Protein AF-A0A4R6S4J4-F1 (afdb_monomer_lite)

Secondary structure (DSSP, 8-state):
--BTTBPPHHHHHHHHHGGGGSPPPHHHHHHHHHHHHHHHHHHHHHHTTS-------

Structure (mmCIF, N/CA/C/O backbone):
data_AF-A0A4R6S4J4-F1
#
_entry.id   AF-A0A4R6S4J4-F1
#
loop_
_atom_site.group_PDB
_atom_site.id
_atom_site.type_symbol
_atom_site.label_atom_id
_atom_site.label_alt_id
_atom_site.label_comp_id
_atom_site.label_asym_id
_atom_site.label_entity_id
_atom_site.label_seq_id
_atom_site.pdbx_PDB_ins_code
_atom_site.Cartn_x
_atom_site.Cartn_y
_atom_site.Cartn_z
_atom_site.occupancy
_atom_site.B_iso_or_equiv
_atom_site.auth_seq_id
_atom_site.auth_comp_id
_atom_site.auth_asym_id
_atom_site.auth_atom_id
_atom_site.pdbx_PDB_model_num
ATOM 1 N N . MET A 1 1 ? 10.636 2.175 -18.066 1.00 55.09 1 MET A N 1
ATOM 2 C CA . MET A 1 1 ? 11.188 1.660 -19.349 1.00 55.09 1 MET A CA 1
ATOM 3 C C . MET A 1 1 ? 12.462 0.859 -19.061 1.00 55.09 1 MET A C 1
ATOM 5 O O . MET A 1 1 ? 13.064 1.129 -18.025 1.00 55.09 1 MET A O 1
ATOM 9 N N . PRO A 1 2 ? 12.858 -0.143 -19.872 1.00 60.97 2 PRO A N 1
ATOM 10 C CA . PRO A 1 2 ? 14.129 -0.845 -19.675 1.00 60.97 2 PRO A CA 1
ATOM 11 C C . PRO A 1 2 ? 15.310 0.085 -19.978 1.00 60.97 2 PRO A C 1
ATOM 13 O O . PRO A 1 2 ? 15.297 0.798 -20.978 1.00 60.97 2 PRO A O 1
ATOM 16 N N . VAL A 1 3 ? 16.324 0.068 -19.113 1.00 64.06 3 VAL A N 1
ATOM 17 C CA . VAL A 1 3 ? 17.592 0.782 -19.316 1.00 64.06 3 VAL A CA 1
ATOM 18 C C . VAL A 1 3 ? 18.635 -0.289 -19.627 1.00 64.06 3 VAL A C 1
ATOM 20 O O . VAL A 1 3 ? 18.810 -1.221 -18.847 1.00 64.06 3 VAL A O 1
ATOM 23 N N . ASN A 1 4 ? 19.290 -0.210 -20.789 1.00 73.81 4 ASN A N 1
ATOM 24 C CA . ASN A 1 4 ? 20.332 -1.159 -21.221 1.00 73.81 4 ASN A CA 1
ATOM 25 C C . ASN A 1 4 ? 19.895 -2.639 -21.276 1.00 73.81 4 ASN A C 1
ATOM 27 O O . ASN A 1 4 ? 20.675 -3.535 -20.969 1.00 73.81 4 ASN A O 1
ATOM 31 N N . GLY A 1 5 ? 18.635 -2.915 -21.632 1.00 72.44 5 GLY A N 1
ATOM 32 C CA . GLY A 1 5 ? 18.108 -4.287 -21.710 1.00 72.44 5 GLY A CA 1
ATOM 33 C C . GLY A 1 5 ? 17.818 -4.938 -20.351 1.00 72.44 5 GLY A C 1
ATOM 34 O O . GLY A 1 5 ? 17.217 -6.010 -20.309 1.00 72.44 5 GLY A O 1
ATOM 35 N N . VAL A 1 6 ? 18.158 -4.274 -19.241 1.00 72.31 6 VAL A N 1
ATOM 36 C CA . VAL A 1 6 ? 17.753 -4.680 -17.894 1.00 72.31 6 VAL A CA 1
ATOM 37 C C . VAL A 1 6 ? 16.426 -3.992 -17.566 1.00 72.31 6 VAL A C 1
ATOM 39 O O . VAL A 1 6 ? 16.304 -2.768 -17.709 1.00 72.31 6 VAL A O 1
ATOM 42 N N . PRO A 1 7 ? 15.398 -4.741 -17.132 1.00 75.00 7 PRO A N 1
ATOM 43 C CA . PRO A 1 7 ? 14.176 -4.115 -16.668 1.00 75.00 7 PRO A CA 1
ATOM 44 C C . PRO A 1 7 ? 14.475 -3.215 -15.469 1.00 75.00 7 PRO A C 1
ATOM 46 O O . PRO A 1 7 ? 15.086 -3.669 -14.502 1.00 75.00 7 PRO A O 1
ATOM 49 N N . SER A 1 8 ? 14.047 -1.953 -15.552 1.00 81.31 8 SER A N 1
ATOM 50 C CA . SER A 1 8 ? 14.160 -0.992 -14.452 1.00 81.31 8 SER A CA 1
ATOM 51 C C . SER A 1 8 ? 13.518 -1.556 -13.182 1.00 81.31 8 SER A C 1
ATOM 53 O O . SER A 1 8 ? 12.533 -2.298 -13.256 1.00 81.31 8 SER A O 1
ATOM 55 N N . ASP A 1 9 ? 14.045 -1.181 -12.020 1.00 82.12 9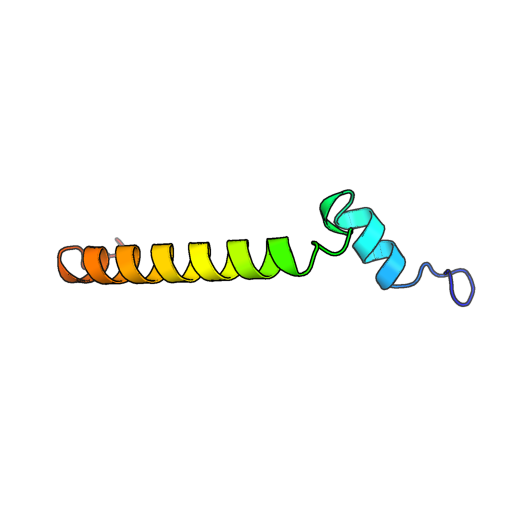 ASP A N 1
ATOM 56 C CA . ASP A 1 9 ? 13.470 -1.568 -10.731 1.00 82.12 9 ASP A CA 1
ATOM 57 C C . ASP A 1 9 ? 12.001 -1.161 -10.626 1.00 82.12 9 ASP A C 1
ATOM 59 O O . ASP A 1 9 ? 11.186 -1.936 -10.141 1.00 82.12 9 ASP A O 1
ATOM 63 N N . GLU A 1 10 ? 11.621 -0.028 -11.217 1.00 80.25 10 GLU A N 1
ATOM 64 C CA . GLU A 1 10 ? 10.225 0.399 -11.290 1.00 80.25 10 GLU A CA 1
ATOM 65 C C . GLU A 1 10 ? 9.348 -0.612 -12.047 1.00 80.25 10 GLU A C 1
ATOM 67 O O . GLU A 1 10 ? 8.224 -0.899 -11.646 1.00 80.25 10 GLU A O 1
ATOM 72 N N . TRP A 1 11 ? 9.865 -1.217 -13.121 1.00 81.81 11 TRP A N 1
ATOM 73 C CA . TRP A 1 11 ? 9.150 -2.271 -13.845 1.00 81.81 11 TRP A CA 1
ATOM 74 C C . TRP A 1 11 ? 9.058 -3.558 -13.026 1.00 81.81 11 TRP A C 1
ATOM 76 O O . TRP A 1 11 ? 8.019 -4.216 -13.048 1.00 81.81 11 TRP A O 1
ATOM 86 N N . ARG A 1 12 ? 10.116 -3.922 -12.290 1.00 82.75 12 ARG A N 1
ATOM 87 C CA . ARG A 1 12 ? 10.101 -5.113 -11.425 1.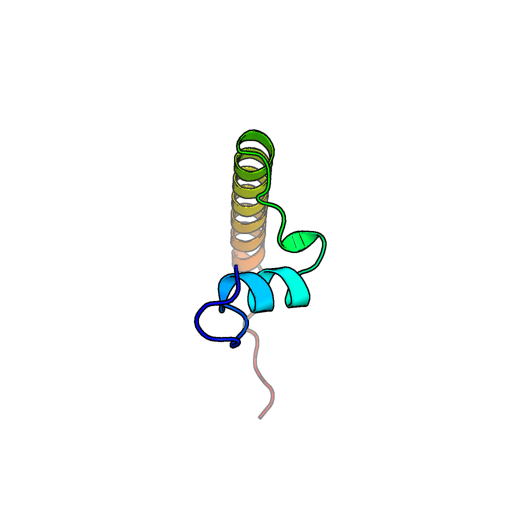00 82.75 12 ARG A CA 1
ATOM 88 C C . ARG A 1 12 ? 9.083 -4.947 -10.305 1.00 82.75 12 ARG A C 1
ATOM 90 O O . ARG A 1 12 ? 8.305 -5.862 -10.060 1.00 82.75 12 ARG A O 1
ATOM 97 N N . VAL A 1 13 ? 9.056 -3.765 -9.693 1.00 81.00 13 VAL A N 1
ATOM 98 C CA . VAL A 1 13 ? 8.098 -3.376 -8.654 1.00 81.00 13 VAL A CA 1
ATOM 99 C C . VAL A 1 13 ? 6.678 -3.393 -9.211 1.00 81.00 13 VAL A C 1
ATOM 101 O O . VAL A 1 13 ? 5.820 -4.059 -8.641 1.00 81.00 13 VAL A O 1
ATOM 104 N N . LYS A 1 14 ? 6.439 -2.778 -10.376 1.00 82.88 14 LYS A N 1
ATOM 105 C CA . LYS A 1 14 ? 5.126 -2.807 -11.040 1.00 82.88 14 LYS A CA 1
ATOM 106 C C . LYS A 1 14 ? 4.660 -4.227 -11.359 1.00 82.88 14 LYS A C 1
ATOM 108 O O . LYS A 1 14 ? 3.504 -4.568 -11.136 1.00 82.88 14 LYS A O 1
ATOM 113 N N . ARG A 1 15 ? 5.569 -5.086 -11.823 1.00 84.44 15 ARG A N 1
ATOM 114 C CA . ARG A 1 15 ? 5.270 -6.490 -12.126 1.00 84.44 15 ARG A CA 1
ATOM 115 C C . ARG A 1 15 ? 4.990 -7.325 -10.875 1.00 84.44 15 ARG A C 1
ATOM 117 O O . ARG A 1 15 ? 4.137 -8.202 -10.931 1.00 84.44 15 ARG A O 1
ATOM 124 N N . ALA A 1 16 ? 5.714 -7.086 -9.785 1.00 86.62 16 ALA A N 1
ATOM 125 C CA . ALA A 1 16 ? 5.546 -7.818 -8.533 1.00 86.62 16 ALA A CA 1
ATOM 126 C C . ALA A 1 16 ? 4.275 -7.400 -7.780 1.00 86.62 16 ALA A C 1
ATOM 128 O O . ALA A 1 16 ? 3.582 -8.252 -7.234 1.00 86.62 16 ALA A O 1
ATOM 129 N N . LEU A 1 17 ? 3.967 -6.100 -7.767 1.00 84.38 17 LEU A N 1
ATOM 130 C CA . LEU A 1 17 ? 2.801 -5.546 -7.076 1.00 84.38 17 LEU A CA 1
ATOM 131 C C . LEU A 1 17 ? 1.503 -5.687 -7.886 1.00 84.38 17 LEU A C 1
ATOM 133 O O . LEU A 1 17 ? 0.420 -5.686 -7.302 1.00 84.38 17 LEU A O 1
ATOM 137 N N . GLY A 1 18 ? 1.588 -5.839 -9.212 1.00 84.75 18 GLY A N 1
ATOM 138 C CA . GLY A 1 18 ? 0.421 -6.048 -10.068 1.00 84.75 18 GLY A CA 1
ATOM 139 C C . GLY A 1 18 ? -0.585 -4.893 -9.939 1.00 84.75 18 GLY A C 1
ATOM 140 O O . GLY A 1 18 ? -0.174 -3.743 -10.072 1.00 84.75 18 GLY A O 1
ATOM 141 N N . PRO A 1 19 ? -1.874 -5.156 -9.647 1.00 81.06 19 PRO A N 1
ATOM 142 C CA . PRO A 1 19 ? -2.883 -4.107 -9.445 1.00 81.06 19 PRO A CA 1
ATOM 143 C C . PRO A 1 19 ? -2.536 -3.107 -8.333 1.00 81.06 19 PRO A C 1
ATOM 145 O O . PRO A 1 19 ? -2.928 -1.952 -8.397 1.00 81.06 19 PRO A O 1
ATOM 148 N N . TYR A 1 20 ? -1.755 -3.520 -7.331 1.00 76.44 20 TYR A N 1
ATOM 149 C CA . TYR A 1 20 ? -1.319 -2.645 -6.237 1.00 76.44 20 TYR A CA 1
ATOM 150 C C . TYR A 1 20 ? -0.132 -1.750 -6.610 1.00 76.44 20 TYR A C 1
ATOM 152 O O . TYR A 1 20 ? 0.344 -0.976 -5.783 1.00 76.44 20 TYR A O 1
ATOM 160 N N . ALA A 1 21 ? 0.394 -1.888 -7.829 1.00 80.56 21 ALA A N 1
ATOM 161 C CA . ALA A 1 21 ? 1.383 -0.967 -8.366 1.00 80.56 21 ALA A CA 1
ATOM 162 C C . ALA A 1 21 ? 0.760 0.350 -8.838 1.00 80.56 21 ALA A C 1
ATOM 164 O O . ALA A 1 21 ? 1.495 1.315 -9.067 1.00 80.56 21 ALA A O 1
ATOM 165 N N . GLU A 1 22 ? -0.557 0.365 -9.057 1.00 81.00 22 GLU A N 1
ATOM 166 C CA . GLU A 1 22 ? -1.264 1.581 -9.421 1.00 81.00 22 GLU A CA 1
ATOM 167 C C . GLU A 1 22 ? -1.243 2.543 -8.228 1.00 81.00 22 GLU A C 1
ATOM 169 O O . GLU A 1 22 ? -1.527 2.133 -7.097 1.00 81.00 22 GLU A O 1
ATOM 174 N N . PRO A 1 23 ? -0.838 3.806 -8.445 1.00 76.88 23 PRO A N 1
ATOM 175 C CA . PRO A 1 23 ? -0.886 4.799 -7.391 1.00 76.88 23 PRO A CA 1
ATOM 176 C C . PRO A 1 23 ? -2.344 4.985 -6.972 1.00 76.88 23 PRO A C 1
ATOM 178 O O . PRO A 1 23 ? -3.205 5.241 -7.806 1.00 76.88 23 PRO A O 1
ATOM 181 N N . MET A 1 24 ? -2.601 4.822 -5.678 1.00 76.75 24 MET A N 1
ATOM 182 C CA . MET A 1 24 ? -3.922 5.030 -5.094 1.00 76.75 24 MET A CA 1
ATOM 183 C C . MET A 1 24 ? -4.279 6.519 -5.177 1.00 76.75 24 MET A C 1
ATOM 185 O O . MET A 1 24 ? -3.405 7.364 -4.954 1.00 76.75 24 MET A O 1
ATOM 189 N N . ASP A 1 25 ? -5.536 6.836 -5.485 1.00 86.75 25 ASP A N 1
ATOM 190 C CA . ASP A 1 25 ? -5.984 8.224 -5.623 1.00 86.75 25 ASP A CA 1
ATOM 191 C C . ASP A 1 25 ? -5.764 9.012 -4.318 1.00 86.75 25 ASP A C 1
ATOM 193 O O . ASP A 1 25 ? -5.846 8.467 -3.212 1.00 86.75 25 ASP A O 1
ATOM 197 N N . GLU A 1 26 ? -5.506 10.319 -4.423 1.00 84.81 26 GLU A N 1
ATOM 198 C CA . GLU A 1 26 ? -5.209 11.179 -3.263 1.00 84.81 26 GLU A CA 1
ATOM 199 C C . GLU A 1 26 ? -6.338 11.152 -2.212 1.00 84.81 26 GLU A C 1
ATOM 201 O O . GLU A 1 26 ? -6.082 11.047 -1.007 1.00 84.81 26 GLU A 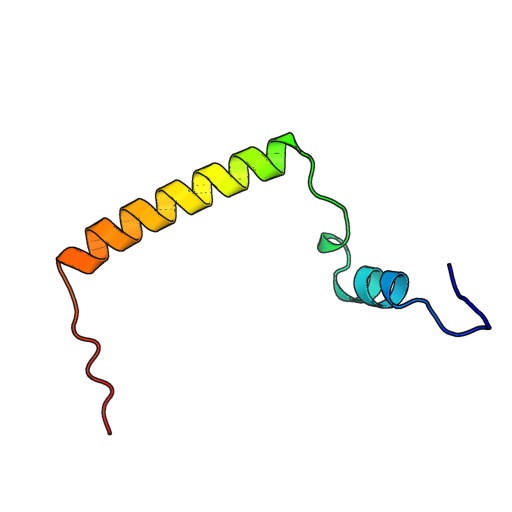O 1
ATOM 206 N N . ASP A 1 27 ? -7.593 11.139 -2.668 1.00 84.88 27 ASP A N 1
ATOM 207 C CA . ASP A 1 27 ? -8.780 11.023 -1.813 1.00 84.88 27 ASP A CA 1
ATOM 208 C C . ASP A 1 27 ? -8.864 9.661 -1.108 1.00 84.88 27 ASP A C 1
ATOM 210 O O . ASP A 1 27 ? -9.276 9.555 0.055 1.00 84.88 27 ASP A O 1
ATOM 214 N N . GLU A 1 28 ? -8.484 8.589 -1.803 1.00 84.94 28 GLU A N 1
ATOM 215 C CA . GLU A 1 28 ? -8.452 7.242 -1.241 1.00 84.94 28 GLU A CA 1
ATOM 216 C C . GLU A 1 28 ? -7.351 7.126 -0.183 1.00 84.94 28 GLU A C 1
ATOM 218 O O . GLU A 1 28 ? -7.576 6.540 0.884 1.00 84.94 28 GLU A O 1
ATOM 223 N N . LEU A 1 29 ? -6.187 7.738 -0.429 1.00 85.69 29 LEU A N 1
ATOM 224 C CA . LEU A 1 29 ? -5.071 7.792 0.518 1.00 85.69 29 LEU A CA 1
ATOM 225 C C . LEU A 1 29 ? -5.478 8.501 1.806 1.00 85.69 29 LEU A C 1
ATOM 227 O O . LEU A 1 29 ? -5.215 7.992 2.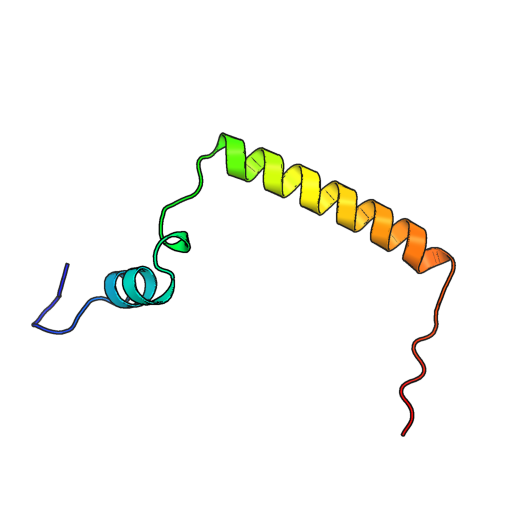901 1.00 85.69 29 LEU A O 1
ATOM 231 N N . GLU A 1 30 ? -6.176 9.633 1.703 1.00 88.19 30 GLU A N 1
ATOM 232 C CA . GLU A 1 30 ? -6.640 10.365 2.878 1.00 88.19 30 GLU A CA 1
ATOM 233 C C . GLU A 1 30 ? -7.641 9.535 3.701 1.00 88.19 30 GLU A C 1
ATOM 235 O O . GLU A 1 30 ? -7.552 9.455 4.935 1.00 88.19 30 GLU A O 1
ATOM 240 N N . ARG A 1 31 ? -8.574 8.847 3.032 1.00 88.00 31 ARG A N 1
ATOM 241 C CA . ARG A 1 31 ? -9.539 7.952 3.693 1.00 88.00 31 ARG A CA 1
ATOM 242 C C . ARG A 1 31 ? -8.840 6.793 4.396 1.00 88.00 31 ARG A C 1
ATOM 244 O O . ARG A 1 31 ? -9.150 6.515 5.559 1.00 88.00 31 ARG A O 1
ATOM 251 N N . ALA A 1 32 ? -7.882 6.147 3.735 1.00 86.75 32 ALA A N 1
ATOM 252 C CA . ALA A 1 32 ? -7.103 5.058 4.313 1.00 86.75 32 ALA A CA 1
ATOM 253 C C . ALA A 1 32 ? -6.297 5.528 5.534 1.00 86.75 32 ALA A C 1
ATOM 255 O O . ALA A 1 32 ? -6.322 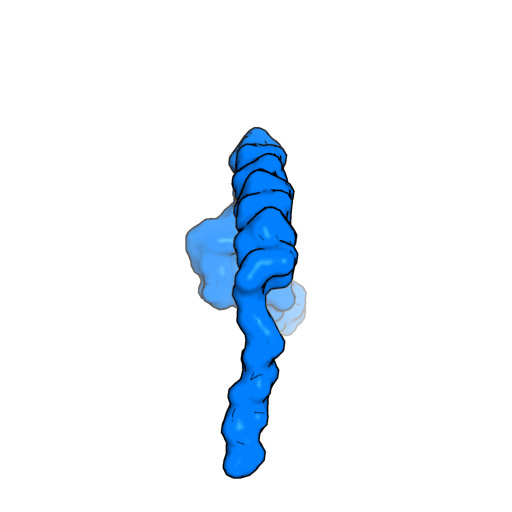4.875 6.582 1.00 86.75 32 ALA A O 1
ATOM 256 N N . ALA A 1 33 ? -5.661 6.699 5.451 1.00 89.62 33 ALA A N 1
ATOM 257 C CA . ALA A 1 33 ? -4.925 7.293 6.562 1.00 89.62 33 ALA A CA 1
ATOM 258 C C . ALA A 1 33 ? -5.837 7.571 7.769 1.00 89.62 33 ALA A C 1
ATOM 260 O O . ALA A 1 33 ? -5.501 7.211 8.902 1.00 89.62 33 ALA A O 1
ATOM 261 N N . ARG A 1 34 ? -7.033 8.136 7.545 1.00 90.44 34 ARG A N 1
ATOM 262 C CA . ARG A 1 34 ? -8.030 8.366 8.608 1.00 90.44 34 ARG A CA 1
ATOM 263 C C . ARG A 1 34 ? -8.495 7.056 9.251 1.00 90.44 34 ARG A C 1
ATOM 265 O O . ARG A 1 34 ? -8.630 6.994 10.474 1.00 90.44 34 ARG A O 1
ATOM 272 N N . LEU A 1 35 ? -8.717 6.004 8.462 1.00 90.19 35 LEU A N 1
ATOM 273 C CA . LEU A 1 35 ? -9.095 4.679 8.971 1.00 90.19 35 LEU A CA 1
ATOM 274 C C . LEU A 1 35 ? -7.979 4.042 9.806 1.00 90.19 35 LEU A C 1
ATOM 276 O O . LEU A 1 35 ? -8.256 3.502 10.877 1.00 90.19 35 LEU A O 1
ATOM 280 N N . LEU A 1 36 ? -6.724 4.147 9.364 1.00 88.69 36 LEU A N 1
ATOM 281 C CA . LEU A 1 36 ? -5.565 3.670 10.121 1.00 88.69 36 LEU A CA 1
ATOM 282 C C . LEU A 1 36 ? -5.426 4.398 11.460 1.00 88.69 36 LEU A C 1
ATOM 284 O O . LEU A 1 36 ? -5.201 3.755 12.482 1.00 88.69 36 LEU A O 1
ATOM 288 N N . GLN A 1 37 ? -5.613 5.719 11.481 1.00 88.88 37 GLN A N 1
ATOM 289 C CA . GLN A 1 37 ? -5.583 6.500 12.719 1.00 88.88 37 GLN A CA 1
ATOM 290 C C . GLN A 1 37 ? -6.705 6.095 13.683 1.00 88.88 37 GLN A C 1
ATOM 292 O O . GLN A 1 37 ? -6.457 5.938 14.876 1.00 88.88 37 GLN A O 1
ATOM 297 N N . LYS A 1 38 ? -7.925 5.858 13.183 1.00 89.69 38 LYS A N 1
ATOM 298 C CA . LYS A 1 38 ? -9.034 5.348 14.006 1.00 89.69 38 LYS A CA 1
ATOM 299 C C . LYS A 1 38 ? -8.723 3.971 14.595 1.00 89.69 38 LYS A C 1
ATOM 301 O O . LYS A 1 38 ? -8.904 3.788 15.792 1.00 89.69 38 LYS A O 1
ATOM 306 N N . LYS A 1 39 ? -8.200 3.044 13.783 1.00 85.94 39 LYS A N 1
ATOM 307 C CA . LYS A 1 39 ? -7.800 1.703 14.240 1.00 85.94 39 LYS A CA 1
ATOM 308 C C . LYS A 1 39 ? -6.682 1.744 15.281 1.00 85.94 39 LYS A C 1
ATOM 310 O O . LYS A 1 39 ? -6.709 0.968 16.226 1.00 85.94 39 LYS A O 1
ATOM 315 N N . LYS A 1 40 ? -5.707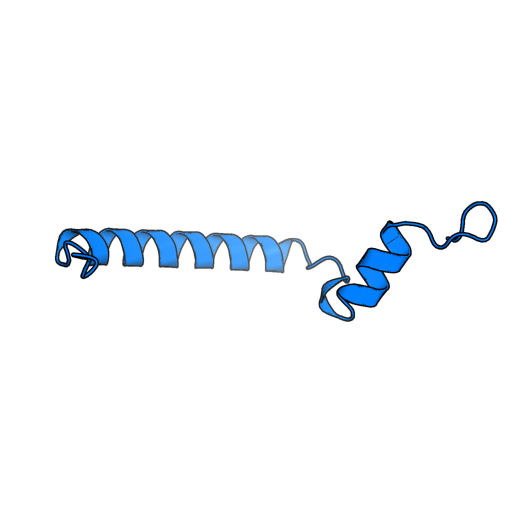 2.646 15.124 1.00 83.12 40 LYS A N 1
ATOM 316 C CA . LYS A 1 40 ? -4.631 2.847 16.106 1.00 83.12 40 LYS A CA 1
ATOM 317 C C . LYS A 1 40 ? -5.168 3.351 17.440 1.00 83.12 40 LYS A C 1
ATOM 319 O O . LYS A 1 40 ? -4.750 2.840 18.466 1.00 83.12 40 LYS A O 1
ATOM 324 N N . LYS A 1 41 ? -6.102 4.307 17.420 1.00 81.00 41 LYS A N 1
ATOM 325 C CA . LYS A 1 41 ? -6.766 4.796 18.637 1.00 81.00 41 LYS A CA 1
ATOM 326 C C . LYS A 1 41 ? -7.544 3.678 19.319 1.00 81.00 41 LYS A C 1
ATOM 328 O O . LYS A 1 41 ? -7.257 3.384 20.465 1.00 81.00 41 LYS A O 1
ATOM 333 N N . SER A 1 42 ? -8.385 2.954 18.577 1.00 73.75 42 SER A N 1
ATOM 334 C CA . SER A 1 42 ? -9.114 1.815 19.147 1.00 73.75 42 SER A CA 1
ATOM 335 C C . SER A 1 42 ? -8.188 0.710 19.662 1.00 73.75 42 SER A C 1
ATOM 337 O O . SER A 1 42 ? -8.487 0.094 20.671 1.00 73.75 42 SER A O 1
ATOM 339 N N . ALA A 1 43 ? -7.062 0.444 18.994 1.00 73.31 43 ALA A N 1
ATOM 340 C CA . ALA A 1 43 ? -6.084 -0.536 19.465 1.00 73.31 43 ALA A CA 1
ATOM 341 C C . ALA A 1 43 ? -5.331 -0.055 20.715 1.00 73.31 43 ALA A C 1
ATOM 343 O O . ALA A 1 43 ? -5.033 -0.867 21.579 1.00 73.31 43 ALA A O 1
ATOM 344 N N . ALA A 1 44 ? -5.037 1.242 20.826 1.00 70.62 44 ALA A N 1
ATOM 345 C CA . ALA A 1 44 ? -4.435 1.827 22.021 1.00 70.62 44 ALA A CA 1
ATOM 346 C C . ALA A 1 44 ? -5.412 1.819 23.207 1.00 70.62 44 ALA A C 1
ATOM 348 O O . ALA A 1 44 ? -5.009 1.480 24.315 1.00 70.62 44 ALA A O 1
ATOM 349 N N . ASP A 1 45 ? -6.691 2.107 22.954 1.00 65.19 45 ASP A N 1
ATOM 350 C CA . ASP A 1 45 ? -7.757 2.038 23.956 1.00 65.19 45 ASP A CA 1
ATOM 351 C C . ASP A 1 45 ? -7.951 0.589 24.450 1.00 65.19 45 ASP A C 1
ATOM 353 O O . ASP A 1 45 ? -8.100 0.361 25.644 1.00 65.19 45 ASP A O 1
ATOM 357 N N . LEU A 1 46 ? -7.858 -0.404 23.552 1.00 61.25 46 LEU A N 1
ATOM 358 C CA . LEU A 1 46 ? -7.904 -1.835 23.898 1.00 61.25 46 LEU A CA 1
ATOM 359 C C . LEU A 1 46 ? -6.614 -2.346 24.566 1.00 61.25 46 LEU A C 1
ATOM 361 O O . LEU A 1 46 ? -6.671 -3.262 25.376 1.00 61.25 46 LEU A O 1
ATOM 365 N N . SER A 1 47 ? -5.457 -1.759 24.249 1.00 56.69 47 SER A N 1
ATOM 366 C CA . SER A 1 47 ? -4.160 -2.111 24.848 1.00 56.69 47 SER A CA 1
ATOM 367 C C . SER A 1 47 ? -4.016 -1.625 26.292 1.00 56.69 47 SER A C 1
ATOM 369 O O . SER A 1 47 ? -3.077 -2.042 26.969 1.00 56.69 47 SER A O 1
ATOM 371 N N . SER A 1 48 ? -4.887 -0.723 26.752 1.00 57.91 48 SER A N 1
ATOM 372 C CA . SER A 1 48 ? -4.870 -0.243 28.134 1.00 57.91 48 SER A CA 1
ATOM 373 C C . SER A 1 48 ? -5.494 -1.235 29.123 1.00 57.91 48 SER A C 1
ATOM 375 O O . SER A 1 48 ? -5.228 -1.095 30.314 1.00 57.91 48 SER A O 1
ATOM 377 N N . ASP A 1 49 ? -6.299 -2.198 28.658 1.00 60.09 49 ASP A N 1
ATOM 378 C CA . ASP A 1 49 ? -7.074 -3.098 29.530 1.00 60.09 49 ASP A CA 1
ATOM 379 C C . ASP A 1 49 ? -6.588 -4.561 29.540 1.00 60.09 49 ASP A C 1
ATOM 381 O O . ASP A 1 49 ? -6.970 -5.305 30.430 1.00 60.09 49 ASP A O 1
ATOM 385 N N . ASP A 1 50 ? -5.737 -4.994 28.605 1.00 60.53 50 ASP A N 1
ATOM 386 C CA . ASP A 1 50 ? -5.274 -6.388 28.471 1.00 60.53 50 ASP A CA 1
ATOM 387 C C . ASP A 1 50 ? -4.167 -6.401 27.387 1.00 60.53 50 ASP A C 1
ATOM 389 O O . ASP A 1 50 ? -4.324 -5.771 26.348 1.00 60.53 50 ASP A O 1
ATOM 393 N N . GLN A 1 51 ? -2.989 -7.021 27.458 1.00 61.25 51 GLN A N 1
ATOM 394 C CA . GLN A 1 51 ? -2.475 -8.181 28.170 1.00 61.25 51 GLN A CA 1
ATOM 395 C C . GLN A 1 51 ? -0.941 -8.060 28.177 1.00 61.25 51 GLN A C 1
ATOM 397 O O . GLN A 1 51 ? -0.330 -7.780 27.140 1.00 61.25 51 GLN A O 1
ATOM 402 N N . GLU A 1 52 ? -0.287 -8.355 29.303 1.00 63.78 52 GLU A N 1
ATOM 403 C CA . GLU A 1 52 ? 1.116 -8.772 29.270 1.00 63.78 52 GLU A CA 1
ATOM 404 C C . GLU A 1 52 ? 1.214 -10.042 28.410 1.00 63.78 52 GLU A C 1
ATOM 406 O O . GLU A 1 52 ? 0.887 -11.140 28.865 1.00 63.78 52 GLU A O 1
ATOM 411 N N . PHE A 1 53 ? 1.641 -9.919 27.151 1.00 66.31 53 PHE A N 1
ATOM 412 C CA . PHE A 1 53 ? 1.934 -11.079 26.314 1.00 66.31 53 PHE A CA 1
ATOM 413 C C . PHE A 1 53 ? 3.189 -11.775 26.860 1.00 66.31 53 PHE A C 1
ATOM 415 O O . PHE A 1 53 ? 4.318 -11.496 26.456 1.00 66.31 53 PHE A O 1
ATOM 422 N N . LYS A 1 54 ? 2.999 -12.664 27.838 1.00 70.62 54 LYS A N 1
ATOM 423 C CA . LYS A 1 54 ? 4.042 -13.555 28.348 1.00 70.62 54 LYS A CA 1
ATOM 424 C C . LYS A 1 54 ? 4.332 -14.592 27.265 1.00 70.62 54 LYS A C 1
ATOM 426 O O . LYS A 1 54 ? 3.600 -15.566 27.119 1.00 70.62 54 LYS A O 1
ATOM 431 N N . MET A 1 55 ? 5.392 -14.369 26.492 1.00 71.06 55 MET A N 1
ATOM 432 C CA . MET A 1 55 ? 5.929 -15.392 25.595 1.00 71.06 55 MET A CA 1
ATOM 433 C C . MET A 1 55 ? 6.331 -16.620 26.430 1.00 71.06 55 MET A C 1
ATOM 435 O O . MET A 1 55 ? 7.092 -16.452 27.387 1.00 71.06 55 MET A O 1
ATOM 439 N N . PRO A 1 56 ? 5.836 -17.833 26.122 1.00 78.38 56 PRO A N 1
ATOM 440 C CA . PRO A 1 56 ? 6.341 -19.037 26.761 1.00 78.38 56 PRO A CA 1
ATOM 441 C C . PRO A 1 56 ? 7.753 -19.313 26.227 1.00 78.38 56 PRO A C 1
ATOM 443 O O . PRO A 1 56 ? 7.973 -19.271 25.014 1.00 78.38 56 PRO A O 1
ATOM 446 N N . PHE A 1 57 ? 8.694 -19.518 27.150 1.00 70.62 57 PHE A N 1
ATOM 447 C CA . PHE A 1 57 ? 10.084 -19.889 26.868 1.00 70.62 57 PHE A CA 1
ATOM 448 C C . PHE A 1 57 ? 10.193 -21.363 26.474 1.00 70.62 57 PHE A C 1
ATOM 450 O O . PHE A 1 57 ? 9.450 -22.178 27.071 1.00 70.62 57 PHE A O 1
#

Radius of gyration: 19.95 Å; chains: 1; bounding box: 30×31×51 Å

Organism: NCBI:txid43595

Sequence (57 aa):
MPVNGVPSDEWRVKRALGPYAEPMDEDELERAARLLQKKKKSAADLSSDDQEFKMPF

Foldseek 3Di:
DDDPPHDDPLVVVCVVCPVNSDDDDPVVVVVVVVVVVVVVVVVVVVVVPDDDPPDDD

pLDDT: mean 77.15, std 9.96, range [55.09, 90.44]